Protein AF-A0A150VLV1-F1 (afdb_monomer_lite)

pLDDT: mean 70.96, std 16.57, range [31.83, 91.75]

Secondary structure (DSSP, 8-state):
------S-HHHH----GGG--TTS-SSSEE--S----S-HHHH-TTTEEEE-SSSSS-SEEEE-S---SHHHHHHHHHHSPTT-EE------

Structure (mmCIF, N/CA/C/O backbone):
data_AF-A0A150VLV1-F1
#
_entry.id   AF-A0A150VLV1-F1
#
loop_
_atom_site.group_PDB
_atom_site.id
_atom_site.type_symbol
_atom_site.label_atom_id
_atom_site.label_alt_id
_atom_site.label_comp_id
_atom_site.label_asym_id
_atom_site.label_entity_id
_atom_site.label_seq_id
_atom_site.pdbx_PDB_ins_code
_atom_site.Cartn_x
_atom_site.Cartn_y
_atom_site.Cartn_z
_atom_site.occupancy
_atom_site.B_iso_or_equiv
_atom_site.auth_seq_id
_atom_site.auth_comp_id
_atom_site.auth_asym_id
_atom_site.auth_atom_id
_atom_site.pdbx_PDB_model_num
ATOM 1 N N . MET A 1 1 ? 17.734 -12.739 17.467 1.00 32.53 1 MET A N 1
ATOM 2 C CA . MET A 1 1 ? 17.481 -11.488 18.201 1.00 32.53 1 MET A CA 1
ATOM 3 C C . MET A 1 1 ? 16.731 -10.619 17.222 1.00 32.53 1 MET A C 1
ATOM 5 O O . MET A 1 1 ? 17.333 -10.218 16.240 1.00 32.53 1 MET A O 1
ATOM 9 N N . VAL A 1 2 ? 15.413 -10.523 17.373 1.00 37.31 2 VAL A N 1
ATOM 10 C CA . VAL A 1 2 ? 14.595 -9.624 16.556 1.00 37.31 2 VAL A CA 1
ATOM 11 C C . VAL A 1 2 ? 14.604 -8.291 17.293 1.00 37.31 2 VAL A C 1
ATOM 13 O O . VAL A 1 2 ? 14.169 -8.235 18.442 1.00 37.31 2 VAL A O 1
ATOM 16 N N . GLU A 1 3 ? 15.249 -7.278 16.718 1.00 39.34 3 GLU A N 1
ATOM 17 C CA . GLU A 1 3 ? 15.145 -5.915 17.238 1.00 39.34 3 GLU A CA 1
ATOM 18 C C . GLU A 1 3 ? 13.702 -5.458 17.031 1.00 39.34 3 GLU A C 1
ATOM 20 O O . GLU A 1 3 ? 13.121 -5.666 15.966 1.00 39.34 3 GLU A O 1
ATOM 25 N N . GLY A 1 4 ? 13.099 -4.976 18.116 1.00 42.59 4 GLY A N 1
ATOM 26 C CA . GLY A 1 4 ? 11.692 -4.621 18.172 1.00 42.59 4 GLY A CA 1
ATOM 27 C C . GLY A 1 4 ? 11.364 -3.507 17.189 1.00 42.59 4 GLY A C 1
ATOM 28 O O . GLY A 1 4 ? 12.111 -2.540 17.057 1.00 42.59 4 GLY A O 1
ATOM 29 N N . LEU A 1 5 ? 10.215 -3.647 16.535 1.00 50.00 5 LEU A N 1
ATOM 30 C CA . LEU A 1 5 ? 9.536 -2.598 15.779 1.00 50.00 5 LEU A CA 1
ATOM 31 C C . LEU A 1 5 ? 8.995 -1.524 16.749 1.00 50.00 5 LEU A C 1
ATOM 33 O O . LEU A 1 5 ? 7.790 -1.315 16.833 1.00 50.00 5 LEU A O 1
ATOM 37 N N . ASP A 1 6 ? 9.870 -0.894 17.537 1.00 56.09 6 ASP A N 1
ATOM 38 C CA . ASP A 1 6 ? 9.514 0.164 18.499 1.00 56.09 6 ASP A CA 1
ATOM 39 C C . ASP A 1 6 ? 9.507 1.564 17.853 1.00 56.09 6 ASP A C 1
ATOM 41 O O . ASP A 1 6 ? 9.428 2.578 18.548 1.00 56.09 6 ASP A O 1
ATOM 45 N N . GLU A 1 7 ? 9.553 1.651 16.520 1.00 55.81 7 GLU A N 1
ATOM 46 C CA . GLU A 1 7 ? 9.194 2.889 15.834 1.00 55.81 7 GLU A CA 1
ATOM 47 C C . GLU A 1 7 ? 7.679 3.091 15.979 1.00 55.81 7 GLU A C 1
ATOM 49 O O . GLU A 1 7 ? 6.897 2.220 15.576 1.00 55.81 7 GLU A O 1
ATOM 54 N N . PRO A 1 8 ? 7.217 4.200 16.587 1.00 58.06 8 PRO A N 1
ATOM 55 C CA . PRO A 1 8 ? 5.793 4.410 16.779 1.00 58.06 8 PRO A CA 1
ATOM 56 C C . PRO A 1 8 ? 5.113 4.411 15.411 1.00 58.06 8 PRO A C 1
ATOM 58 O O . PRO A 1 8 ? 5.607 5.026 14.469 1.00 58.06 8 PRO A O 1
ATOM 61 N N . ALA A 1 9 ? 3.961 3.745 15.299 1.00 57.25 9 ALA A N 1
ATOM 62 C CA . ALA A 1 9 ? 3.217 3.607 14.041 1.00 57.25 9 ALA A CA 1
ATOM 63 C C . ALA A 1 9 ? 2.992 4.952 13.316 1.00 57.25 9 ALA A C 1
ATOM 65 O O . ALA A 1 9 ? 2.922 5.010 12.095 1.00 57.25 9 ALA A O 1
ATOM 66 N N . GLU A 1 10 ? 2.939 6.047 14.070 1.00 58.19 10 GLU A N 1
ATOM 67 C CA . GLU A 1 10 ? 2.848 7.429 13.588 1.00 58.19 10 GLU A CA 1
ATOM 68 C C . GLU A 1 10 ? 4.042 7.866 12.714 1.00 58.19 10 GLU A C 1
ATOM 70 O O . GLU A 1 10 ? 3.880 8.731 11.857 1.00 58.19 10 GLU A O 1
ATOM 75 N N . GLN A 1 11 ? 5.222 7.269 12.906 1.00 62.72 11 GLN A N 1
ATOM 76 C CA . GLN A 1 11 ? 6.428 7.489 12.098 1.00 62.72 11 GLN A CA 1
ATOM 77 C C . GLN A 1 11 ? 6.511 6.542 10.895 1.00 62.72 11 GLN A C 1
ATOM 79 O O . GLN A 1 11 ? 6.996 6.947 9.841 1.00 62.72 11 GLN A O 1
ATOM 84 N N . LEU A 1 12 ? 5.979 5.321 11.016 1.00 61.69 12 LEU A N 1
ATOM 85 C CA . LEU A 1 12 ? 5.874 4.371 9.899 1.00 61.69 12 LEU A CA 1
ATOM 86 C C . LEU A 1 12 ? 4.862 4.849 8.851 1.00 61.69 12 LEU A C 1
ATOM 88 O O . LEU A 1 12 ? 5.021 4.613 7.651 1.00 61.69 12 LEU A O 1
ATOM 92 N N . PHE A 1 13 ? 3.826 5.557 9.310 1.00 70.69 13 PHE A N 1
ATOM 93 C CA . PHE A 1 13 ? 2.652 5.840 8.511 1.00 70.69 13 PHE A CA 1
ATOM 94 C C . PHE A 1 13 ? 2.394 7.326 8.212 1.00 70.69 13 PHE A C 1
ATOM 96 O O . PHE A 1 13 ? 1.380 7.901 8.615 1.00 70.69 13 PHE A O 1
ATOM 103 N N . THR A 1 14 ? 3.318 7.961 7.493 1.00 70.69 14 THR A N 1
ATOM 104 C CA . THR A 1 14 ? 3.325 9.421 7.272 1.00 70.69 14 THR A CA 1
ATOM 105 C C . THR A 1 14 ? 2.706 9.895 5.951 1.00 70.69 14 THR A C 1
ATOM 107 O O . THR A 1 14 ? 2.691 11.098 5.678 1.00 70.69 14 THR A O 1
ATOM 110 N N . GLY A 1 15 ? 2.173 8.999 5.117 1.00 70.12 15 GLY A N 1
ATOM 111 C CA . GLY A 1 15 ? 1.645 9.375 3.802 1.00 70.12 15 GLY A CA 1
ATOM 112 C C . GLY A 1 15 ? 0.378 10.229 3.866 1.00 70.12 15 GLY A C 1
ATOM 113 O O . GLY A 1 15 ? -0.428 10.141 4.794 1.00 70.12 15 GLY A O 1
ATOM 114 N N . VAL A 1 16 ? 0.141 11.041 2.831 1.00 76.56 16 VAL A N 1
ATOM 115 C CA . VAL A 1 16 ? -1.065 11.885 2.740 1.00 76.56 16 VAL A CA 1
ATOM 116 C C . VAL A 1 16 ? -2.069 11.347 1.724 1.00 76.56 16 VAL A C 1
ATOM 118 O O . VAL A 1 16 ? -1.718 10.846 0.658 1.00 76.56 16 VAL A O 1
ATOM 121 N N . TRP A 1 17 ? -3.362 11.482 2.029 1.00 75.56 17 TRP A N 1
ATOM 122 C CA . TRP A 1 17 ? -4.461 10.960 1.204 1.00 75.56 17 TRP A CA 1
ATOM 123 C C . TRP A 1 17 ? -4.420 11.438 -0.256 1.00 75.56 17 TRP A C 1
ATOM 125 O O . TRP A 1 17 ? -4.839 10.722 -1.166 1.00 75.56 17 TRP A O 1
ATOM 135 N N . GLN A 1 18 ? -3.927 12.653 -0.495 1.00 79.31 18 GLN A N 1
ATOM 136 C CA . GLN A 1 18 ? -3.785 13.256 -1.820 1.00 79.31 18 GLN A CA 1
ATOM 137 C C . GLN A 1 18 ? -2.788 12.503 -2.710 1.00 79.31 18 GLN A C 1
ATOM 139 O O . GLN A 1 18 ? -2.959 12.516 -3.924 1.00 79.31 18 GLN A O 1
ATOM 144 N N . GLN A 1 19 ? -1.801 11.827 -2.116 1.00 76.12 19 GLN A N 1
ATOM 145 C CA . GLN A 1 19 ? -0.784 11.034 -2.815 1.00 76.12 19 GLN A CA 1
ATOM 146 C C . GLN A 1 19 ? -1.207 9.578 -3.031 1.00 76.12 19 GLN A C 1
ATOM 148 O O . GLN A 1 19 ? -0.458 8.795 -3.608 1.00 76.12 19 GLN A O 1
ATOM 153 N N . ARG A 1 20 ? -2.395 9.172 -2.560 1.00 78.12 20 ARG A N 1
ATOM 154 C CA . ARG A 1 20 ? -2.823 7.780 -2.699 1.00 78.12 20 ARG A CA 1
ATOM 155 C C . ARG A 1 20 ? -2.927 7.401 -4.176 1.00 78.12 20 ARG A C 1
ATOM 157 O O . ARG A 1 20 ? -3.607 8.064 -4.966 1.00 78.12 20 ARG A O 1
ATOM 164 N N . ASN A 1 21 ? -2.362 6.254 -4.528 1.00 78.94 21 ASN A N 1
ATOM 165 C CA . ASN A 1 21 ? -2.642 5.654 -5.820 1.00 78.94 21 ASN A CA 1
ATOM 166 C C . ASN A 1 21 ? -4.123 5.247 -5.908 1.00 78.94 21 ASN A C 1
ATOM 168 O O . ASN A 1 21 ? -4.646 4.552 -5.034 1.00 78.94 21 ASN A O 1
ATOM 172 N N . ARG A 1 22 ? -4.811 5.625 -6.991 1.00 79.50 22 ARG A N 1
ATOM 173 C CA . ARG A 1 22 ? -6.222 5.262 -7.221 1.00 79.50 22 ARG A CA 1
ATOM 174 C C . ARG A 1 22 ? -6.467 3.755 -7.372 1.00 79.50 22 ARG A C 1
ATOM 176 O O . ARG A 1 22 ? -7.620 3.353 -7.474 1.00 79.50 22 ARG A O 1
ATOM 183 N N . ARG A 1 23 ? -5.415 2.938 -7.467 1.00 81.12 23 ARG A N 1
ATOM 184 C CA . ARG A 1 23 ? -5.492 1.469 -7.505 1.00 81.12 23 ARG A CA 1
ATOM 185 C C . ARG A 1 23 ? -5.358 0.816 -6.128 1.00 81.12 23 ARG A C 1
ATOM 187 O O . ARG A 1 23 ? -5.554 -0.387 -6.042 1.00 81.12 23 ARG A O 1
ATOM 194 N N . ASN A 1 24 ? -5.133 1.592 -5.061 1.00 78.06 24 ASN A N 1
ATOM 195 C CA . ASN A 1 24 ? -5.115 1.119 -3.667 1.00 78.06 24 ASN A CA 1
ATOM 196 C C . ASN A 1 24 ? -6.509 0.701 -3.119 1.00 78.06 24 ASN A C 1
ATOM 198 O O . ASN A 1 24 ? -6.750 0.745 -1.916 1.00 78.06 24 ASN A O 1
ATOM 202 N N . VAL A 1 25 ? -7.492 0.404 -3.975 1.00 67.19 25 VAL A N 1
ATOM 203 C CA . VAL A 1 25 ? -8.926 0.520 -3.643 1.00 67.19 25 VAL A CA 1
ATOM 204 C C . VAL A 1 25 ? -9.651 -0.830 -3.738 1.00 67.19 25 VAL A C 1
ATOM 206 O O . VAL A 1 25 ? -9.417 -1.550 -4.709 1.00 67.19 25 VAL A O 1
ATOM 209 N N . PRO A 1 26 ? -10.620 -1.127 -2.838 1.00 72.00 26 PRO A N 1
ATOM 210 C CA . PRO A 1 26 ? -10.944 -0.416 -1.593 1.00 72.00 26 PRO A CA 1
ATOM 211 C C . PRO A 1 26 ? -10.164 -0.951 -0.384 1.00 72.00 26 PRO A C 1
ATOM 213 O O . PRO A 1 26 ? -9.965 -2.156 -0.282 1.00 72.00 26 PRO A O 1
ATOM 216 N N . GLY A 1 27 ? -9.823 -0.077 0.571 1.00 73.69 27 GLY A N 1
ATOM 217 C CA . GLY A 1 27 ? -9.421 -0.473 1.923 1.00 73.69 27 GLY A CA 1
ATOM 218 C C . GLY A 1 27 ? -8.577 0.551 2.680 1.00 73.69 27 GLY A C 1
ATOM 219 O O . GLY A 1 27 ? -8.260 1.606 2.131 1.00 73.69 27 GLY A O 1
ATOM 220 N N . PRO A 1 28 ? -8.267 0.266 3.957 1.00 76.44 28 PRO A N 1
ATOM 221 C CA . PRO A 1 28 ? -7.549 1.192 4.820 1.00 76.44 28 PRO A CA 1
ATOM 222 C C . PRO A 1 28 ? -6.077 1.334 4.424 1.00 76.44 28 PRO A C 1
ATOM 224 O O . PRO A 1 28 ? -5.536 2.420 4.565 1.00 76.44 28 PRO A O 1
ATOM 227 N N . PHE A 1 29 ? -5.416 0.304 3.900 1.00 81.94 29 PHE A N 1
ATOM 228 C CA . PHE A 1 29 ? -3.994 0.407 3.578 1.00 81.94 29 PHE A CA 1
ATOM 229 C C . PHE A 1 29 ? -3.780 0.970 2.179 1.00 81.94 29 PHE A C 1
ATOM 231 O O . PHE A 1 29 ? -4.318 0.444 1.201 1.00 81.94 29 PHE A O 1
ATOM 238 N N . TYR A 1 30 ? -2.963 2.015 2.081 1.00 80.25 30 TYR A N 1
ATOM 239 C CA . TYR A 1 30 ? -2.526 2.562 0.806 1.00 80.25 30 TYR A CA 1
ATOM 240 C C . TYR A 1 30 ? -1.061 2.991 0.856 1.00 80.25 30 TYR A C 1
ATOM 242 O O . TYR A 1 30 ? -0.587 3.511 1.866 1.00 80.25 30 TYR A O 1
ATOM 250 N N . ALA A 1 31 ? -0.366 2.794 -0.265 1.00 75.69 31 ALA A N 1
ATOM 251 C CA . ALA A 1 31 ? 0.938 3.397 -0.499 1.00 75.69 31 ALA A CA 1
ATOM 252 C C . ALA A 1 31 ? 0.758 4.814 -1.071 1.00 75.69 31 ALA A C 1
ATOM 254 O O . ALA A 1 31 ? -0.138 5.054 -1.900 1.00 75.69 31 ALA A O 1
ATOM 255 N N . GLY A 1 32 ? 1.577 5.745 -0.579 1.00 70.12 32 GLY A N 1
ATOM 256 C CA . GLY A 1 32 ? 1.728 7.088 -1.133 1.00 70.12 32 GLY A CA 1
ATOM 257 C C . GLY A 1 32 ? 2.704 7.115 -2.312 1.00 70.12 32 GLY A C 1
ATOM 258 O O . GLY A 1 32 ? 3.157 6.081 -2.792 1.00 70.12 32 GLY A O 1
ATOM 259 N N . GLU A 1 33 ? 3.028 8.316 -2.780 1.00 70.50 33 GLU A N 1
ATOM 260 C CA . GLU A 1 33 ? 4.062 8.535 -3.792 1.00 70.50 33 GLU A CA 1
ATOM 261 C C . GLU A 1 33 ? 5.426 8.569 -3.088 1.00 70.50 33 GLU A C 1
ATOM 263 O O . GLU A 1 33 ? 5.841 9.606 -2.570 1.00 70.50 33 GLU A O 1
ATOM 268 N N . THR A 1 34 ? 6.081 7.412 -2.997 1.00 64.06 34 THR A N 1
ATOM 269 C CA . THR A 1 34 ? 7.399 7.248 -2.365 1.00 64.06 34 THR A CA 1
ATOM 270 C C . THR A 1 34 ? 8.413 6.724 -3.383 1.00 64.06 34 THR A C 1
ATOM 272 O O . THR A 1 34 ? 8.039 6.104 -4.381 1.00 64.06 34 THR A O 1
ATOM 275 N N . ASP A 1 35 ? 9.705 6.983 -3.154 1.00 60.19 35 ASP A N 1
ATOM 276 C CA . ASP A 1 35 ? 10.779 6.305 -3.890 1.00 60.19 35 ASP A CA 1
ATOM 277 C C . ASP A 1 35 ? 10.805 4.837 -3.452 1.00 60.19 35 ASP A C 1
ATOM 279 O O . ASP A 1 35 ? 11.381 4.484 -2.422 1.00 60.19 35 ASP A O 1
ATOM 283 N N . SER A 1 36 ? 10.091 3.981 -4.181 1.00 62.75 36 SER A N 1
ATOM 284 C CA . SER A 1 36 ? 10.113 2.554 -3.914 1.00 62.75 36 SER A CA 1
ATOM 285 C C . SER A 1 36 ? 11.360 1.972 -4.558 1.00 62.75 36 SER A C 1
ATOM 287 O O . SER A 1 36 ? 11.414 1.822 -5.779 1.00 62.75 36 SER A O 1
ATOM 289 N N . MET A 1 37 ? 12.311 1.507 -3.748 1.00 75.44 37 MET A N 1
ATOM 290 C CA . MET A 1 37 ? 13.406 0.626 -4.192 1.00 75.44 37 MET A CA 1
ATOM 291 C C . MET A 1 37 ? 12.906 -0.727 -4.760 1.00 75.44 37 MET A C 1
ATOM 293 O O . MET A 1 37 ? 13.691 -1.653 -4.956 1.00 75.44 37 MET A O 1
ATOM 297 N N . ALA A 1 38 ? 11.597 -0.844 -5.008 1.00 77.56 38 ALA A N 1
ATOM 298 C CA . ALA A 1 38 ? 10.862 -1.999 -5.485 1.00 77.56 38 ALA A CA 1
ATOM 299 C C . ALA A 1 38 ? 11.033 -3.238 -4.597 1.00 77.56 38 ALA A C 1
ATOM 301 O O . ALA A 1 38 ? 11.092 -4.363 -5.092 1.00 77.56 38 ALA A O 1
ATOM 302 N N . THR A 1 39 ? 11.094 -3.062 -3.278 1.00 81.81 39 THR A N 1
ATOM 303 C CA . THR A 1 39 ? 11.308 -4.160 -2.325 1.00 81.81 39 THR A CA 1
ATOM 304 C C . THR A 1 39 ? 10.025 -4.694 -1.701 1.00 81.81 39 THR A C 1
ATOM 306 O O . THR A 1 39 ? 10.038 -5.823 -1.226 1.00 81.81 39 THR A O 1
ATOM 309 N N . GLY A 1 40 ? 8.896 -3.985 -1.761 1.00 82.44 40 GLY A N 1
ATOM 310 C CA . GLY A 1 40 ? 7.694 -4.348 -1.004 1.00 82.44 40 GLY A CA 1
ATOM 311 C C . GLY A 1 40 ? 7.096 -5.717 -1.349 1.00 82.44 40 GLY A C 1
ATOM 312 O O . GLY A 1 40 ? 6.477 -6.367 -0.508 1.00 82.44 40 GLY A O 1
ATOM 313 N N . ARG A 1 41 ? 7.317 -6.237 -2.567 1.00 86.62 41 ARG A N 1
ATOM 314 C CA . ARG A 1 41 ? 6.908 -7.611 -2.926 1.00 86.62 41 ARG A CA 1
ATOM 315 C C . ARG A 1 41 ? 7.745 -8.712 -2.279 1.00 86.62 41 ARG A C 1
ATOM 317 O O . ARG A 1 41 ? 7.319 -9.862 -2.337 1.00 86.62 41 ARG A O 1
ATOM 324 N N . LEU A 1 42 ? 8.923 -8.402 -1.745 1.00 87.31 42 LEU A N 1
ATOM 325 C CA . LEU A 1 42 ? 9.738 -9.388 -1.037 1.00 87.31 42 LEU A CA 1
ATOM 326 C C . LEU A 1 42 ? 9.038 -9.821 0.256 1.00 87.31 42 LEU A C 1
ATOM 328 O O . LEU A 1 42 ? 9.029 -11.013 0.556 1.00 87.31 42 LEU A O 1
ATOM 332 N N . ASP A 1 43 ? 8.382 -8.878 0.932 1.00 86.50 43 ASP A N 1
ATOM 333 C CA . ASP A 1 43 ? 7.677 -9.109 2.194 1.00 86.50 43 ASP A CA 1
ATOM 334 C C . ASP A 1 43 ? 6.164 -9.331 1.997 1.00 86.50 43 ASP A C 1
ATOM 336 O O . ASP A 1 43 ? 5.579 -10.191 2.648 1.00 86.50 43 ASP A O 1
ATOM 340 N N . ALA A 1 44 ? 5.524 -8.637 1.042 1.00 89.25 44 ALA A N 1
ATOM 341 C CA . ALA A 1 44 ? 4.069 -8.693 0.828 1.00 89.25 44 ALA A CA 1
ATOM 342 C C . ALA A 1 44 ? 3.643 -8.982 -0.635 1.00 89.25 44 ALA A C 1
ATOM 344 O O . ALA A 1 44 ? 2.851 -8.231 -1.227 1.00 89.25 44 ALA A O 1
ATOM 345 N N . PRO A 1 45 ? 4.089 -10.091 -1.261 1.00 90.31 45 PRO A N 1
ATOM 346 C CA . PRO A 1 45 ? 3.812 -10.389 -2.676 1.00 90.31 45 PRO A CA 1
ATOM 347 C C . PRO A 1 45 ? 2.313 -10.549 -2.996 1.00 90.31 45 PRO A C 1
ATOM 349 O O . PRO A 1 45 ? 1.864 -10.295 -4.118 1.00 90.31 45 PRO A O 1
ATOM 352 N N . GLY A 1 46 ? 1.511 -10.957 -2.008 1.00 90.81 46 GLY A N 1
ATOM 353 C CA . GLY A 1 46 ? 0.057 -11.094 -2.128 1.00 90.81 46 GLY A CA 1
ATOM 354 C C . GLY A 1 46 ? -0.717 -9.771 -2.106 1.00 90.81 46 GLY A C 1
ATOM 355 O O . GLY A 1 46 ? -1.916 -9.781 -2.391 1.00 90.81 46 GLY A O 1
ATOM 356 N N . HIS A 1 47 ? -0.047 -8.658 -1.793 1.00 89.44 47 HIS A N 1
ATOM 357 C CA . HIS A 1 47 ? -0.685 -7.373 -1.504 1.00 89.44 47 HIS A CA 1
ATOM 358 C C . HIS A 1 47 ? -0.099 -6.200 -2.295 1.00 89.44 47 HIS A C 1
ATOM 360 O O . HIS A 1 47 ? -0.847 -5.279 -2.623 1.00 89.44 47 HIS A O 1
ATOM 366 N N . ILE A 1 48 ? 1.189 -6.243 -2.658 1.00 87.69 48 ILE A N 1
ATOM 367 C CA . ILE A 1 48 ? 1.892 -5.138 -3.326 1.00 87.69 48 ILE A CA 1
ATOM 368 C C . ILE A 1 48 ? 2.102 -5.402 -4.822 1.00 87.69 48 ILE A C 1
ATOM 370 O O . ILE A 1 48 ? 2.508 -6.481 -5.267 1.00 87.69 48 ILE A O 1
ATOM 374 N N . ALA A 1 49 ? 1.823 -4.386 -5.631 1.00 86.69 49 ALA A N 1
ATOM 375 C CA . ALA A 1 49 ? 2.108 -4.357 -7.056 1.00 86.69 49 ALA A CA 1
ATOM 376 C C . ALA A 1 49 ? 2.826 -3.064 -7.447 1.00 86.69 49 ALA A C 1
ATOM 378 O O . ALA A 1 49 ? 2.736 -2.068 -6.740 1.00 86.69 49 ALA A O 1
ATOM 379 N N . TYR A 1 50 ? 3.529 -3.097 -8.578 1.00 83.06 50 TYR A N 1
ATOM 380 C CA . TYR A 1 50 ? 4.225 -1.937 -9.127 1.00 83.06 50 TYR A CA 1
ATOM 381 C C . TYR A 1 50 ? 3.413 -1.306 -10.247 1.00 83.06 50 TYR A C 1
ATOM 383 O O . TYR A 1 50 ? 2.790 -2.004 -11.049 1.00 83.06 50 TYR A O 1
ATOM 391 N N . ASP A 1 51 ? 3.447 0.017 -10.304 1.00 78.19 51 ASP A N 1
ATOM 392 C CA . ASP A 1 51 ? 2.952 0.814 -11.411 1.00 78.19 51 ASP A CA 1
ATOM 393 C C . ASP A 1 51 ? 4.004 0.947 -12.506 1.00 78.19 51 ASP A C 1
ATOM 395 O O . ASP A 1 51 ? 4.525 2.037 -12.736 1.00 78.19 51 ASP A O 1
ATOM 399 N N . ASP A 1 52 ? 4.373 -0.153 -13.156 1.00 71.44 52 ASP A N 1
ATOM 400 C CA . ASP A 1 52 ? 5.073 -0.034 -14.428 1.00 71.44 52 ASP A CA 1
ATOM 401 C C . ASP A 1 52 ? 4.350 -0.795 -15.543 1.00 71.44 52 ASP A C 1
ATOM 403 O O . ASP A 1 52 ? 3.883 -1.920 -15.377 1.00 71.44 52 ASP A O 1
ATOM 407 N N . ASP A 1 53 ? 4.233 -0.116 -16.685 1.00 54.28 53 ASP A N 1
ATOM 408 C CA . ASP A 1 53 ? 3.889 -0.702 -17.983 1.00 54.28 53 ASP A CA 1
ATOM 409 C C . ASP A 1 53 ? 5.163 -1.186 -18.718 1.00 54.28 53 ASP A C 1
ATOM 411 O O . ASP A 1 53 ? 5.092 -1.671 -19.847 1.00 54.28 53 ASP A O 1
ATOM 415 N N . LEU A 1 54 ? 6.352 -1.007 -18.118 1.00 51.38 54 LEU A N 1
ATOM 416 C CA . LEU A 1 54 ? 7.654 -1.069 -18.799 1.00 51.38 54 LEU A CA 1
ATOM 417 C C . LEU A 1 54 ? 8.574 -2.212 -18.334 1.00 51.38 54 LEU A C 1
ATOM 419 O O . LEU A 1 54 ? 9.659 -2.363 -18.894 1.00 51.38 54 LEU A O 1
ATOM 423 N N . GLY A 1 55 ? 8.164 -3.035 -17.362 1.00 47.03 55 GLY A N 1
ATOM 424 C CA . GLY A 1 55 ? 8.895 -4.234 -16.935 1.00 47.03 55 GLY A CA 1
ATOM 425 C C . GLY A 1 55 ? 10.283 -3.956 -16.347 1.00 47.03 55 GLY A C 1
ATOM 426 O O . GLY A 1 55 ? 11.158 -4.818 -16.428 1.00 47.03 55 GLY A O 1
ATOM 427 N N . GLY A 1 56 ? 10.499 -2.752 -15.810 1.00 54.78 56 GLY A N 1
ATOM 428 C CA . GLY A 1 56 ? 11.813 -2.228 -15.433 1.00 54.78 56 GLY A CA 1
ATOM 429 C C . GLY A 1 56 ? 12.047 -2.079 -13.930 1.00 54.78 56 GLY A C 1
ATOM 430 O O . GLY A 1 56 ? 13.189 -1.875 -13.536 1.00 54.78 56 GLY A O 1
ATOM 431 N N . GLY A 1 57 ? 11.009 -2.186 -13.094 1.00 55.75 57 GLY A N 1
ATOM 432 C CA . GLY A 1 57 ? 11.141 -2.107 -11.634 1.00 55.75 57 GLY A CA 1
ATOM 433 C C . GLY A 1 57 ? 11.292 -0.686 -11.078 1.00 55.75 57 GLY A C 1
ATOM 434 O O . GLY A 1 57 ? 11.754 -0.533 -9.956 1.00 55.75 57 GLY A O 1
ATOM 435 N N . PHE A 1 58 ? 10.904 0.342 -11.842 1.00 60.06 58 PHE A N 1
ATOM 436 C CA . PHE A 1 58 ? 10.985 1.760 -11.436 1.00 60.06 58 PHE A CA 1
ATOM 437 C C . PHE A 1 58 ? 9.606 2.426 -11.253 1.00 60.06 58 PHE A C 1
ATOM 439 O O . PHE A 1 58 ? 9.504 3.649 -11.211 1.00 60.06 58 PHE A O 1
ATOM 446 N N . GLY A 1 59 ? 8.532 1.633 -11.227 1.00 71.75 59 GLY A N 1
ATOM 447 C CA . GLY A 1 59 ? 7.169 2.111 -10.996 1.00 71.75 59 GLY A CA 1
ATOM 448 C C . GLY A 1 59 ? 6.833 2.236 -9.511 1.00 71.75 59 GLY A C 1
ATOM 449 O O . GLY A 1 59 ? 7.429 1.553 -8.686 1.00 71.75 59 GLY A O 1
ATOM 450 N N . PHE A 1 60 ? 5.833 3.051 -9.176 1.00 78.31 60 PHE A N 1
ATOM 451 C CA . PHE A 1 60 ? 5.378 3.210 -7.791 1.00 78.31 60 PHE A CA 1
ATOM 452 C C . PHE A 1 60 ? 4.723 1.940 -7.244 1.00 78.31 60 PHE A C 1
ATOM 454 O O . PHE A 1 60 ? 3.890 1.320 -7.912 1.00 78.31 60 PHE A O 1
ATOM 461 N N . GLU A 1 61 ? 5.031 1.589 -6.001 1.00 82.81 61 GLU A N 1
ATOM 462 C CA . GLU A 1 61 ? 4.321 0.542 -5.267 1.00 82.81 61 GLU A CA 1
ATOM 463 C C . GLU A 1 61 ? 2.881 0.95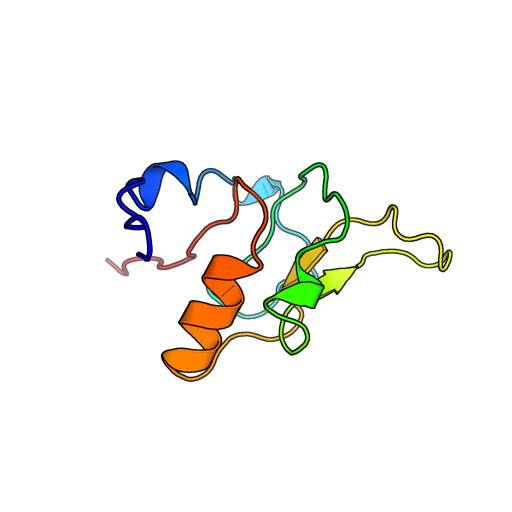8 -4.931 1.00 82.81 61 GLU A C 1
ATOM 465 O O . GLU A 1 61 ? 2.585 2.108 -4.608 1.00 82.81 61 GLU A O 1
ATOM 470 N N . PHE A 1 62 ? 1.955 0.004 -5.004 1.00 84.19 62 PHE A N 1
ATOM 471 C CA . PHE A 1 62 ? 0.581 0.174 -4.547 1.00 84.19 62 P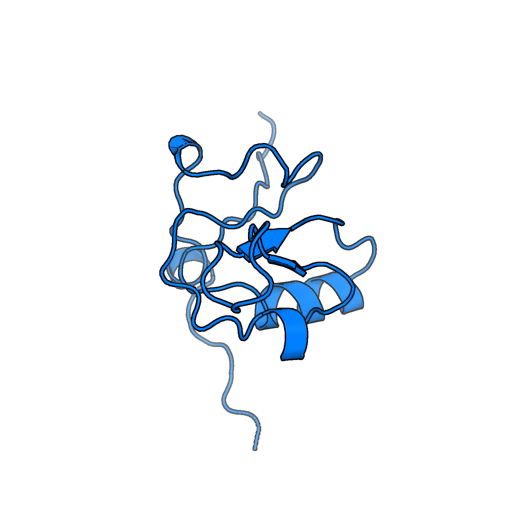HE A CA 1
ATOM 472 C C . PHE A 1 62 ? 0.002 -1.133 -3.990 1.00 84.19 62 PHE A C 1
ATOM 474 O O . PHE A 1 62 ? 0.348 -2.235 -4.419 1.00 84.19 62 PHE A O 1
ATOM 481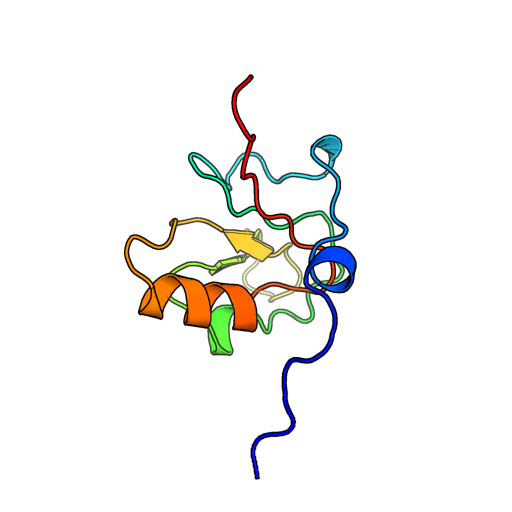 N N . VAL A 1 63 ? -0.924 -0.998 -3.043 1.00 88.00 63 VAL A N 1
ATOM 482 C CA . VAL A 1 63 ? -1.651 -2.088 -2.387 1.00 88.00 63 VAL A CA 1
ATOM 483 C C . VAL A 1 63 ? -2.826 -2.520 -3.268 1.00 88.00 63 VAL A C 1
ATOM 485 O O . VAL A 1 63 ? -3.897 -1.921 -3.238 1.00 88.00 63 VAL A O 1
ATOM 488 N N . TYR A 1 64 ? -2.652 -3.568 -4.073 1.00 87.50 64 TYR A N 1
ATOM 489 C CA . TYR A 1 64 ? -3.697 -4.053 -4.989 1.00 87.50 64 TYR A CA 1
ATOM 490 C C . TYR A 1 64 ? -4.715 -4.989 -4.318 1.00 87.50 64 TYR A C 1
ATOM 492 O O . TYR A 1 64 ? -5.789 -5.244 -4.870 1.00 87.50 64 TYR A O 1
ATOM 500 N N . ARG A 1 65 ? -4.380 -5.528 -3.141 1.00 90.44 65 ARG A N 1
ATOM 501 C CA . ARG A 1 65 ? -5.250 -6.399 -2.346 1.00 90.44 65 ARG A CA 1
ATOM 502 C C . ARG A 1 65 ? -5.073 -6.094 -0.868 1.00 90.44 65 ARG A C 1
ATOM 504 O O . ARG A 1 65 ? -3.958 -6.101 -0.365 1.00 90.44 65 ARG A O 1
ATOM 511 N N . GLN A 1 66 ? -6.180 -5.891 -0.166 1.00 90.25 66 GLN A N 1
ATOM 512 C CA . GLN A 1 66 ? -6.164 -5.654 1.275 1.00 90.25 66 GLN A CA 1
ATOM 513 C C . GLN A 1 66 ? -5.975 -6.954 2.065 1.00 90.25 66 GLN A C 1
ATOM 515 O O . GLN A 1 66 ? -6.455 -8.002 1.616 1.00 90.25 66 GLN A O 1
ATOM 520 N N . PRO A 1 67 ? -5.318 -6.891 3.233 1.00 90.44 67 PRO A N 1
ATOM 521 C CA . PRO A 1 67 ? -5.217 -8.024 4.134 1.00 90.44 67 PRO A CA 1
ATOM 522 C C . PRO A 1 67 ? -6.592 -8.327 4.732 1.00 90.44 67 PRO A C 1
ATOM 524 O O . PRO A 1 67 ? -7.372 -7.417 5.022 1.00 90.44 67 PRO A O 1
ATOM 527 N N . VAL A 1 68 ? -6.905 -9.611 4.903 1.00 91.75 68 VAL A N 1
ATOM 528 C CA . VAL A 1 68 ? -8.184 -10.055 5.497 1.00 91.75 68 VAL A CA 1
ATOM 529 C C . VAL A 1 68 ? -8.026 -10.688 6.878 1.00 91.75 68 VAL A C 1
ATOM 531 O O . VAL A 1 68 ? -9.020 -11.010 7.526 1.00 91.75 68 VAL A O 1
ATOM 534 N N . ASP A 1 69 ? -6.788 -10.855 7.337 1.00 91.12 69 ASP A N 1
ATOM 535 C CA . ASP A 1 69 ? -6.446 -11.396 8.646 1.00 91.12 69 ASP A CA 1
ATOM 536 C C . ASP A 1 69 ? -5.182 -10.723 9.213 1.00 91.12 69 ASP A C 1
ATOM 538 O O . ASP A 1 69 ? -4.548 -9.882 8.566 1.00 91.12 69 ASP A O 1
ATOM 542 N N . ALA A 1 70 ? -4.847 -11.055 10.461 1.00 89.12 70 ALA A N 1
ATOM 543 C CA . ALA A 1 70 ? -3.729 -10.447 11.177 1.00 89.12 70 ALA A CA 1
ATOM 544 C C . ALA A 1 70 ? -2.365 -10.789 10.561 1.00 89.12 70 ALA A C 1
ATOM 546 O O . ALA A 1 70 ? -1.484 -9.939 10.557 1.00 89.12 70 ALA A O 1
ATOM 547 N N . HIS A 1 71 ? -2.206 -11.993 10.010 1.00 90.19 71 HIS A N 1
ATOM 548 C CA . HIS A 1 71 ? -0.941 -12.421 9.419 1.00 90.19 71 HIS A CA 1
ATOM 549 C C . HIS A 1 71 ? -0.666 -11.658 8.122 1.00 90.19 71 HIS A C 1
ATOM 551 O O . HIS A 1 71 ? 0.393 -11.070 7.961 1.00 90.19 71 HIS A O 1
ATOM 557 N N . GLN A 1 72 ? -1.677 -11.538 7.260 1.00 91.31 72 GLN A N 1
ATOM 558 C CA 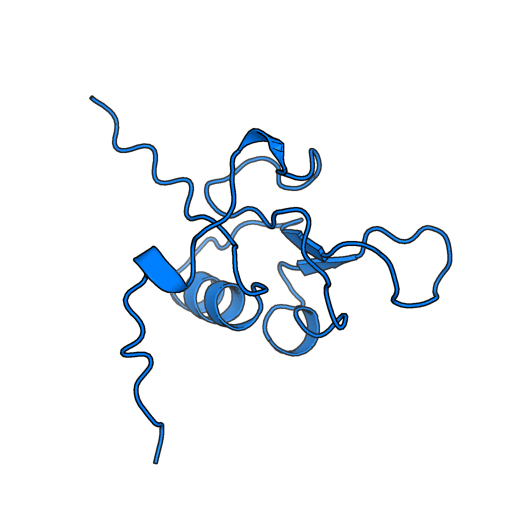. GLN A 1 72 ? -1.588 -10.709 6.057 1.00 91.31 72 GLN A CA 1
ATOM 559 C C . GLN A 1 72 ? -1.369 -9.228 6.384 1.00 91.31 72 GLN A C 1
ATOM 561 O O . GLN A 1 72 ? -0.764 -8.496 5.605 1.00 91.31 72 GLN A O 1
ATOM 566 N N . THR A 1 73 ? -1.900 -8.765 7.519 1.00 89.44 73 THR A N 1
ATOM 567 C CA . THR A 1 73 ? -1.678 -7.392 7.983 1.00 89.44 73 THR A CA 1
ATOM 568 C C . THR A 1 73 ? -0.218 -7.189 8.369 1.00 89.44 73 THR A C 1
ATOM 570 O O . THR A 1 73 ? 0.362 -6.186 7.979 1.00 89.44 73 THR A O 1
ATOM 573 N N . GLU A 1 74 ? 0.379 -8.135 9.092 1.00 87.69 74 GLU A N 1
ATOM 574 C CA . GLU A 1 74 ? 1.800 -8.111 9.448 1.00 87.69 74 GLU A CA 1
ATOM 575 C C . GLU A 1 74 ? 2.684 -8.132 8.195 1.00 87.69 74 GLU A C 1
ATOM 577 O O . GLU A 1 74 ? 3.491 -7.219 8.022 1.00 87.69 74 GLU A O 1
ATOM 582 N N . ASP A 1 75 ? 2.451 -9.075 7.275 1.00 88.69 75 ASP A N 1
ATOM 583 C CA . ASP A 1 75 ? 3.160 -9.149 5.990 1.00 88.69 75 ASP A CA 1
ATOM 584 C C . ASP A 1 75 ? 3.098 -7.804 5.252 1.00 88.69 75 ASP A C 1
ATOM 586 O O . ASP A 1 75 ? 4.112 -7.272 4.797 1.00 88.69 75 ASP A O 1
ATOM 590 N N . LEU A 1 76 ? 1.901 -7.208 5.172 1.00 87.50 76 LEU A N 1
ATOM 591 C CA . LEU A 1 76 ? 1.710 -5.928 4.502 1.00 87.50 76 LEU A CA 1
ATOM 592 C C . LEU A 1 76 ? 2.419 -4.776 5.221 1.00 87.50 76 LEU A C 1
ATOM 594 O O . LEU A 1 76 ? 3.001 -3.936 4.547 1.00 87.50 76 LEU A O 1
ATOM 598 N N . ILE A 1 77 ? 2.397 -4.718 6.553 1.00 85.50 77 ILE A N 1
ATOM 599 C CA . ILE A 1 77 ? 3.107 -3.677 7.313 1.00 85.50 77 ILE A CA 1
ATOM 600 C C . ILE A 1 77 ? 4.612 -3.744 7.041 1.00 85.50 77 ILE A C 1
ATOM 602 O O . ILE A 1 77 ? 5.229 -2.700 6.861 1.00 85.50 77 ILE A O 1
ATOM 606 N N . HIS A 1 78 ? 5.182 -4.947 6.951 1.00 84.62 78 HIS A N 1
ATOM 607 C CA . HIS A 1 78 ? 6.597 -5.137 6.632 1.00 84.62 78 HIS A CA 1
ATOM 608 C C . HIS A 1 78 ? 6.955 -4.769 5.189 1.00 84.62 78 HIS A C 1
ATOM 610 O O . HIS A 1 78 ? 8.045 -4.261 4.949 1.00 84.62 78 HIS A O 1
ATOM 616 N N . GLY A 1 79 ? 6.052 -5.009 4.235 1.00 81.44 79 GLY A N 1
ATOM 617 C CA . GLY A 1 79 ? 6.291 -4.693 2.825 1.00 81.44 79 GLY A CA 1
ATOM 618 C C . GLY A 1 79 ? 5.985 -3.253 2.423 1.00 81.44 79 GLY A C 1
ATOM 619 O O . GLY A 1 79 ? 6.310 -2.858 1.305 1.00 81.44 79 GLY A O 1
ATOM 620 N N . LEU A 1 80 ? 5.322 -2.469 3.274 1.00 78.31 80 LEU A N 1
ATOM 621 C CA . LEU A 1 80 ? 4.970 -1.092 2.947 1.00 78.31 80 LEU A CA 1
ATOM 622 C C . LEU A 1 80 ? 6.212 -0.183 2.991 1.00 78.31 80 LEU A C 1
ATOM 624 O O . LEU A 1 80 ? 6.975 -0.244 3.952 1.00 78.31 80 LEU A O 1
ATOM 628 N N . PRO A 1 81 ? 6.402 0.695 1.990 1.00 66.00 81 PRO A N 1
ATOM 629 C CA . PRO A 1 81 ? 7.484 1.668 2.024 1.00 66.00 81 PRO A CA 1
ATOM 630 C C . PRO A 1 81 ? 7.242 2.719 3.117 1.00 66.00 81 PRO A C 1
ATOM 632 O O . PRO A 1 81 ? 6.091 3.019 3.459 1.00 66.00 81 PRO A O 1
ATOM 635 N N . ASP A 1 82 ? 8.328 3.321 3.609 1.00 57.25 82 ASP A N 1
ATOM 636 C CA . ASP A 1 82 ? 8.286 4.440 4.559 1.00 57.25 82 ASP A CA 1
ATOM 637 C C . ASP A 1 82 ? 7.298 5.518 4.079 1.00 57.25 82 ASP A C 1
ATOM 639 O O . ASP A 1 82 ? 7.429 6.052 2.975 1.00 57.25 82 ASP A O 1
ATOM 643 N N . GLY A 1 83 ? 6.286 5.833 4.898 1.00 54.75 83 GLY A N 1
ATOM 644 C CA . GLY A 1 83 ? 5.227 6.779 4.527 1.00 54.75 83 GLY A CA 1
ATOM 645 C C . GLY A 1 83 ? 3.933 6.157 3.997 1.00 54.75 83 GLY A C 1
ATOM 646 O O . GLY A 1 83 ? 3.145 6.845 3.348 1.00 54.75 83 GLY A O 1
ATOM 647 N N . ALA A 1 84 ? 3.651 4.885 4.280 1.00 56.56 84 ALA A N 1
ATOM 648 C CA . ALA A 1 84 ? 2.315 4.316 4.084 1.00 56.56 84 ALA A CA 1
ATOM 649 C C . ALA A 1 84 ? 1.281 4.929 5.050 1.00 56.56 84 ALA A C 1
ATOM 651 O O . ALA A 1 84 ? 1.608 5.808 5.834 1.00 56.56 84 ALA A O 1
ATOM 652 N N . VAL A 1 85 ? 0.002 4.552 4.998 1.00 54.16 85 VAL A N 1
ATOM 653 C CA . VAL A 1 85 ? -1.013 5.130 5.907 1.00 54.16 85 VAL A CA 1
ATOM 654 C C . VAL A 1 85 ? -2.075 4.087 6.249 1.00 54.16 85 VAL A C 1
ATOM 656 O O . VAL A 1 85 ? -2.627 3.479 5.328 1.00 54.16 85 VAL A O 1
ATOM 659 N N . PRO A 1 86 ? -2.415 3.865 7.534 1.00 54.41 86 PRO A N 1
ATOM 660 C CA . PRO A 1 86 ? -3.557 3.077 7.924 1.00 54.41 86 PRO A CA 1
ATOM 661 C C . PRO A 1 86 ? -4.762 4.006 7.858 1.00 54.41 86 PRO A C 1
ATOM 663 O O . PRO A 1 86 ? -4.973 4.884 8.690 1.00 54.41 86 PRO A O 1
ATOM 666 N N . GLY A 1 87 ? -5.592 3.800 6.851 1.00 48.72 87 GLY A N 1
ATOM 667 C CA . GLY A 1 87 ? -6.893 4.426 6.669 1.00 48.72 87 GLY A CA 1
ATOM 668 C C . GLY A 1 87 ? -7.931 3.932 7.675 1.00 48.72 87 GLY A C 1
ATOM 669 O O . GLY A 1 87 ? -9.076 3.678 7.298 1.00 48.72 87 GLY A O 1
ATOM 670 N N . LEU A 1 88 ? -7.563 3.790 8.953 1.00 42.62 88 LEU A N 1
ATOM 671 C CA . LEU A 1 88 ? -8.536 3.680 10.028 1.00 42.62 88 LEU A CA 1
ATOM 672 C C . LEU A 1 88 ? -9.184 5.058 10.190 1.00 42.62 88 LEU A C 1
ATOM 674 O O . LEU A 1 88 ? -8.796 5.870 11.026 1.00 42.62 88 LEU A O 1
ATOM 678 N N . GLN A 1 89 ? -10.191 5.334 9.366 1.00 40.56 89 GLN A N 1
ATOM 679 C CA . GLN A 1 89 ? -11.133 6.397 9.661 1.00 40.56 89 GLN A CA 1
ATOM 680 C C . GLN A 1 89 ? -11.888 5.957 10.918 1.00 40.56 89 GLN A C 1
ATOM 682 O O . GLN A 1 89 ? -12.872 5.222 10.831 1.00 40.56 89 GLN A O 1
ATOM 687 N N . LEU A 1 90 ? -11.395 6.360 12.092 1.00 36.34 90 LEU A N 1
ATOM 688 C CA . LEU A 1 90 ? -12.162 6.317 13.330 1.00 36.34 90 LEU A CA 1
ATOM 689 C C . LEU A 1 90 ? -13.445 7.109 13.065 1.00 36.34 90 LEU A C 1
ATOM 691 O O . LEU A 1 90 ? -13.440 8.337 12.958 1.00 36.34 90 LEU A O 1
ATOM 695 N N . GLY A 1 91 ? -14.526 6.365 12.830 1.00 31.83 91 GLY A N 1
ATOM 696 C CA . GLY A 1 91 ? -15.864 6.905 12.684 1.00 31.83 91 GLY A CA 1
ATOM 697 C C . GLY A 1 91 ? -16.216 7.707 13.930 1.00 31.83 91 GLY A C 1
ATOM 698 O O . GLY A 1 91 ? -15.899 7.301 15.047 1.00 31.83 91 GLY A O 1
ATOM 699 N N . ARG A 1 92 ? -16.822 8.869 13.693 1.00 36.03 92 ARG A N 1
ATOM 700 C CA . ARG A 1 92 ? -17.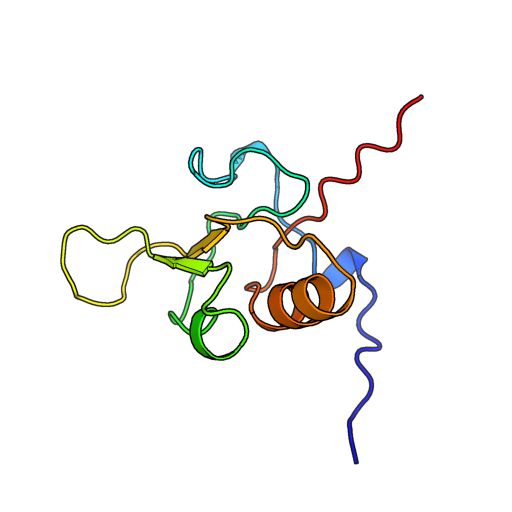448 9.705 14.719 1.00 36.03 92 ARG A CA 1
ATOM 701 C C . ARG A 1 92 ? -18.551 8.959 15.458 1.00 36.03 92 ARG A C 1
ATOM 703 O O . ARG A 1 92 ? -19.217 8.126 14.804 1.00 36.03 92 ARG A O 1
#

Sequence (92 aa):
MVEGLDEPAEQLFTGVWQQRNRRNVPGPFYAGETDSMATGRLDAPGHIAYDDDLGGGF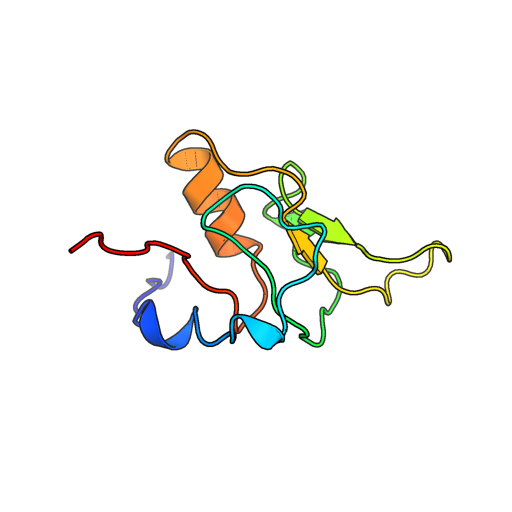GFEFVYRQPVDAHQTEDLIHGLPDGAVPGLQLGR

Foldseek 3Di:
DDDDPPPPVCQQAAADPVQFDPLLPDFQKWAGPDQDPLQLCVQQVVFWDFPDPPPPSRGDITGNDDDPDDVNVVSNSVSHPRHIHGNPPPDD

Radius of gyration: 12.99 Å; chains: 1; bounding box: 35×26×37 Å